Protein AF-A0A2A4R1I1-F1 (afdb_monomer)

Sequence (100 aa):
MAIILRNKICYLKGWFPKQFSRVERHKEVWISLETDHLAIAEKKAPLAWETHLDAWTAKVDGDTSDGEEFFDAAKKLAQEVDLKIRAALLNRHAGILNIF

Foldseek 3Di:
DDWDQDPLWIWDKDADDPVLCVVDVDRIDTHTLRGSDPVSSVVSVVVSVVVVVVVSVCVVVCVVPDPPPVVVVVVVVVVVVVVVVVVVVVVVVVPPPPPD

Mean predicted aligned error: 14.38 Å

Solvent-accessible surface area (backbone atoms only — not comparable to full-atom values): 5990 Å² total; per-residue (Å²): 121,48,80,44,81,52,96,75,28,24,24,41,39,36,76,49,65,74,90,46,50,88,82,45,83,60,69,63,42,78,43,77,53,86,33,66,47,66,79,57,34,66,67,45,44,61,58,55,50,49,54,48,50,52,54,49,47,52,46,52,51,38,76,71,68,50,78,63,64,58,54,56,53,52,52,54,53,53,55,57,51,52,55,54,53,52,55,55,54,61,63,62,69,74,72,83,80,77,92,126

Radius of gyration: 23.01 Å; Cα contacts (8 Å, |Δi|>4): 81; chains: 1; bounding box: 46×45×56 Å

Secondary structure (DSSP, 8-state):
-EEEEETTEEEEEEEPPGGGTTT---SEEEEE-S-S-HHHHHHHHHHHHHHHHHHHHHHHHHHHH-SSHHHHHHHHHHHHHHHHHHHHHHHHGGGSS---

pLDDT: mean 74.27, std 18.87, range [40.56, 96.12]

Structure (mmCIF, N/CA/C/O backbone):
data_AF-A0A2A4R1I1-F1
#
_entry.id   AF-A0A2A4R1I1-F1
#
loop_
_atom_site.group_PDB
_atom_site.id
_atom_site.type_symbol
_atom_site.label_atom_id
_atom_site.label_alt_id
_atom_site.label_comp_id
_atom_site.label_asym_id
_atom_site.label_entity_id
_atom_site.label_seq_id
_atom_site.pdbx_PDB_ins_code
_atom_site.Cartn_x
_atom_site.Cartn_y
_atom_site.Cartn_z
_atom_site.occupancy
_atom_site.B_iso_or_equiv
_atom_site.auth_seq_id
_atom_site.auth_comp_id
_atom_site.auth_asym_id
_atom_site.auth_atom_id
_atom_site.pdbx_PDB_model_num
ATOM 1 N N . MET A 1 1 ? 7.700 -9.634 4.080 1.00 84.75 1 MET A N 1
ATOM 2 C CA . MET A 1 1 ? 6.972 -9.206 2.862 1.00 84.75 1 MET A CA 1
ATOM 3 C C . MET A 1 1 ? 7.759 -9.690 1.655 1.00 84.75 1 MET A C 1
ATOM 5 O O . MET A 1 1 ? 8.955 -9.905 1.808 1.00 84.75 1 MET A O 1
ATOM 9 N N . ALA A 1 2 ? 7.117 -9.920 0.512 1.00 93.62 2 ALA A N 1
ATOM 10 C CA . ALA A 1 2 ? 7.771 -10.448 -0.689 1.00 93.62 2 ALA A CA 1
ATOM 11 C C . ALA A 1 2 ? 7.399 -9.617 -1.921 1.00 93.62 2 ALA A C 1
ATOM 13 O O . ALA A 1 2 ? 6.276 -9.127 -2.003 1.00 93.62 2 ALA A O 1
ATOM 14 N N . ILE A 1 3 ? 8.314 -9.485 -2.880 1.00 95.50 3 ILE A N 1
ATOM 15 C CA . ILE A 1 3 ? 8.032 -8.858 -4.176 1.00 95.50 3 ILE A CA 1
ATOM 16 C C . ILE A 1 3 ? 7.743 -9.964 -5.193 1.00 95.50 3 ILE A C 1
ATOM 18 O O . ILE A 1 3 ? 8.514 -10.911 -5.322 1.00 95.50 3 ILE A O 1
ATOM 22 N N . ILE A 1 4 ? 6.623 -9.853 -5.904 1.00 96.12 4 ILE A N 1
ATOM 23 C CA . ILE A 1 4 ? 6.152 -10.83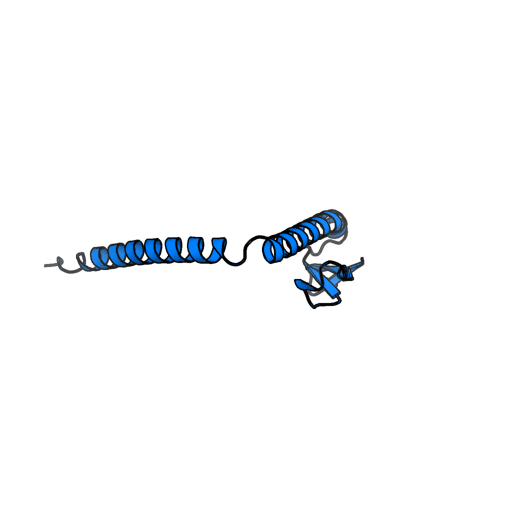0 -6.889 1.00 96.12 4 ILE A CA 1
ATOM 24 C C . ILE A 1 4 ? 5.963 -10.133 -8.231 1.00 96.12 4 ILE A C 1
ATOM 26 O O . ILE A 1 4 ? 5.188 -9.186 -8.333 1.00 96.12 4 ILE A O 1
ATOM 30 N N . LEU A 1 5 ? 6.628 -10.620 -9.277 1.00 95.25 5 LEU A N 1
ATOM 31 C CA . LEU A 1 5 ? 6.389 -10.166 -10.645 1.00 95.25 5 LEU A CA 1
ATOM 32 C C . LEU A 1 5 ? 5.168 -10.888 -11.224 1.00 95.25 5 LEU A C 1
ATOM 34 O O . LEU A 1 5 ? 5.139 -12.116 -11.303 1.00 95.25 5 LEU A O 1
ATOM 38 N N . ARG A 1 6 ? 4.167 -10.131 -11.668 1.00 92.75 6 ARG A N 1
ATOM 39 C CA . ARG A 1 6 ? 2.980 -10.652 -12.348 1.00 92.75 6 ARG A CA 1
ATOM 40 C C . ARG A 1 6 ? 2.620 -9.734 -13.504 1.00 92.75 6 ARG A C 1
ATOM 42 O O . ARG A 1 6 ? 2.518 -8.531 -13.323 1.00 92.75 6 ARG A O 1
ATOM 49 N N . ASN A 1 7 ? 2.417 -10.299 -14.693 1.00 93.31 7 ASN A N 1
ATOM 50 C CA . ASN A 1 7 ? 2.040 -9.539 -15.890 1.00 93.31 7 ASN A CA 1
ATOM 51 C C . ASN A 1 7 ? 2.937 -8.307 -16.156 1.00 93.31 7 ASN A C 1
ATOM 53 O O . ASN A 1 7 ? 2.435 -7.228 -16.452 1.00 93.31 7 ASN A O 1
ATOM 57 N N . LYS A 1 8 ? 4.263 -8.462 -16.010 1.00 92.25 8 LYS A N 1
ATOM 58 C CA . LYS A 1 8 ? 5.247 -7.367 -16.132 1.00 92.25 8 LYS A CA 1
ATOM 59 C C . LYS A 1 8 ? 5.024 -6.209 -15.144 1.00 92.25 8 LYS A C 1
ATOM 61 O O . LYS A 1 8 ? 5.323 -5.067 -15.449 1.00 92.25 8 LYS A O 1
ATOM 66 N N . ILE A 1 9 ? 4.476 -6.483 -13.966 1.00 94.88 9 ILE A N 1
ATOM 67 C CA . ILE A 1 9 ? 4.389 -5.515 -12.872 1.00 94.88 9 ILE A CA 1
ATOM 68 C C . ILE A 1 9 ? 4.805 -6.223 -11.584 1.00 94.88 9 ILE A C 1
ATOM 70 O O . ILE A 1 9 ? 4.363 -7.334 -11.289 1.00 94.88 9 ILE A O 1
ATOM 74 N N . CYS A 1 10 ? 5.699 -5.606 -10.828 1.00 95.00 10 CYS A N 1
ATOM 75 C CA . CYS A 1 10 ? 6.095 -6.025 -9.499 1.00 95.00 10 CYS A CA 1
ATOM 76 C C . CYS A 1 10 ? 5.012 -5.617 -8.503 1.00 95.00 10 CYS A C 1
ATOM 78 O O . CYS A 1 10 ? 4.577 -4.467 -8.464 1.00 95.00 10 CYS A O 1
ATOM 80 N N . TYR A 1 11 ? 4.618 -6.562 -7.662 1.00 95.44 11 TYR A N 1
ATOM 81 C CA . TYR A 1 11 ? 3.681 -6.373 -6.569 1.00 95.44 11 TYR A CA 1
ATOM 82 C C . TYR A 1 11 ? 4.380 -6.674 -5.253 1.00 95.44 11 TYR A C 1
ATOM 84 O O . TYR A 1 11 ? 5.045 -7.698 -5.119 1.00 95.44 11 TYR A O 1
ATOM 92 N N . LEU A 1 12 ? 4.197 -5.815 -4.262 1.00 94.81 12 LEU A N 1
ATOM 93 C CA . LEU A 1 12 ? 4.539 -6.112 -2.885 1.00 94.81 12 LEU A CA 1
ATOM 94 C C . LEU A 1 12 ? 3.391 -6.903 -2.256 1.00 94.81 12 LEU A C 1
ATOM 96 O O . LEU A 1 12 ? 2.264 -6.422 -2.145 1.00 94.81 12 LEU A O 1
ATOM 100 N N . LYS A 1 13 ? 3.702 -8.126 -1.843 1.00 94.50 13 LYS A N 1
ATOM 101 C CA . LYS A 1 13 ? 2.807 -9.031 -1.138 1.00 94.50 13 LYS A CA 1
ATO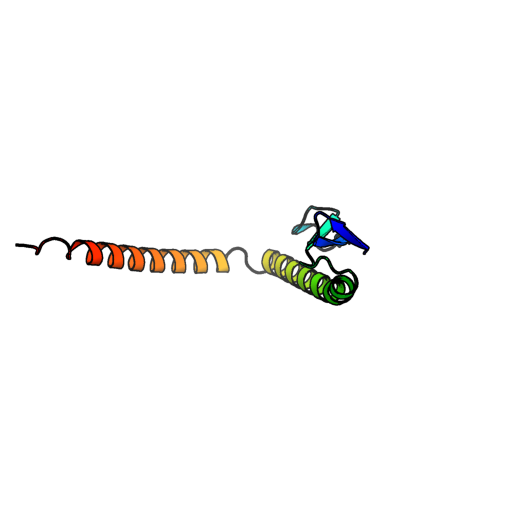M 102 C C . LYS A 1 13 ? 3.136 -9.027 0.354 1.00 94.50 13 LYS A C 1
ATOM 104 O O . LYS A 1 13 ? 4.270 -9.320 0.760 1.00 94.50 13 LYS A O 1
ATOM 109 N N . GLY A 1 14 ? 2.139 -8.726 1.177 1.00 90.25 14 GLY A N 1
ATOM 110 C CA . GLY A 1 14 ? 2.285 -8.621 2.627 1.00 90.25 14 GLY A CA 1
ATOM 111 C C . GLY A 1 14 ? 1.093 -9.184 3.393 1.00 90.25 14 GLY A C 1
ATOM 112 O O . GLY A 1 14 ? -0.019 -9.272 2.873 1.00 90.25 14 GLY A O 1
ATOM 113 N N . TRP A 1 15 ? 1.343 -9.561 4.647 1.00 87.38 15 TRP A N 1
ATOM 114 C CA . TRP A 1 15 ? 0.278 -9.869 5.596 1.00 87.38 15 TRP A CA 1
ATOM 115 C C . TRP A 1 15 ? -0.344 -8.574 6.096 1.00 87.38 15 TRP A C 1
ATOM 117 O O . TRP A 1 15 ? 0.371 -7.649 6.482 1.00 87.38 15 TRP A O 1
ATOM 127 N N . PHE A 1 16 ? -1.671 -8.529 6.100 1.00 82.81 16 PHE A N 1
ATOM 128 C CA . PHE A 1 16 ? -2.404 -7.381 6.603 1.00 82.81 16 PHE A CA 1
ATOM 129 C C . PHE A 1 16 ? -2.259 -7.258 8.137 1.00 82.81 16 PHE A C 1
ATOM 131 O O . PHE A 1 16 ? -2.450 -8.259 8.843 1.00 82.81 16 PHE A O 1
ATOM 138 N N . PRO A 1 17 ? -1.938 -6.073 8.693 1.00 79.81 17 PRO A N 1
ATOM 139 C CA . PRO A 1 17 ? -1.835 -5.905 10.139 1.00 79.81 17 PRO A CA 1
ATOM 140 C C . PRO A 1 17 ? -3.213 -5.985 10.811 1.00 79.81 17 PRO A C 1
ATOM 142 O O . PRO A 1 17 ? -4.120 -5.215 10.508 1.00 79.81 17 PRO A O 1
ATOM 145 N N . LYS A 1 18 ? -3.367 -6.888 11.789 1.00 81.31 18 LYS A N 1
ATOM 146 C CA . LYS A 1 18 ? -4.655 -7.155 12.464 1.00 81.31 18 LYS A CA 1
ATOM 147 C C . LYS A 1 18 ? -5.307 -5.922 13.102 1.00 81.31 18 LYS A C 1
ATOM 149 O O . LYS A 1 18 ? -6.531 -5.878 13.197 1.00 81.31 18 LYS A O 1
ATOM 154 N N . GLN A 1 19 ? -4.513 -4.939 13.524 1.00 80.12 19 GLN A N 1
ATOM 155 C CA . GLN A 1 19 ? -4.999 -3.700 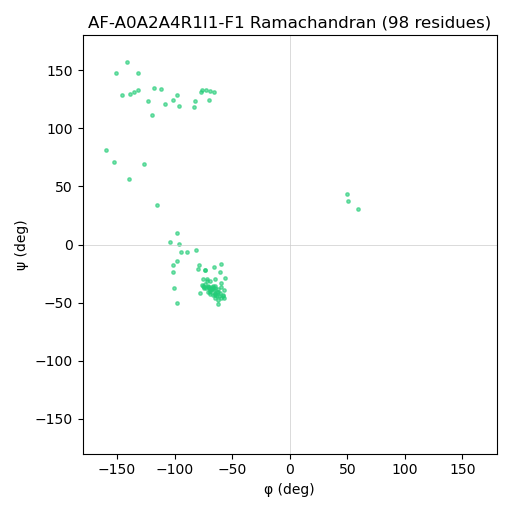14.143 1.00 80.12 19 GLN A CA 1
ATOM 156 C C .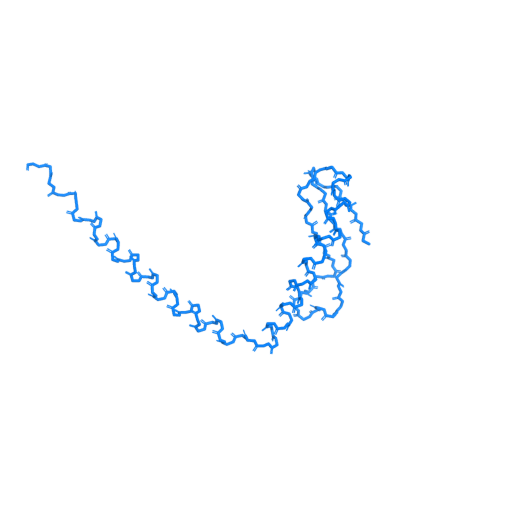 GLN A 1 19 ? -5.923 -2.883 13.226 1.00 80.12 19 GLN A C 1
ATOM 158 O O . GLN A 1 19 ? -6.789 -2.169 13.710 1.00 80.12 19 GLN A O 1
ATOM 163 N N . PHE A 1 20 ? -5.808 -3.061 11.908 1.00 78.25 20 PHE A N 1
ATOM 164 C CA . PHE A 1 20 ? -6.636 -2.376 10.917 1.00 78.25 20 PHE A CA 1
ATOM 165 C C . PHE A 1 20 ? -7.825 -3.237 10.435 1.00 78.25 20 PHE A C 1
ATOM 167 O O . PHE A 1 20 ? -8.521 -2.867 9.494 1.00 78.25 20 PHE A O 1
ATOM 174 N N . SER A 1 21 ? -8.102 -4.386 11.070 1.00 78.75 21 SER A N 1
ATOM 175 C CA . SER A 1 21 ? -9.152 -5.341 10.640 1.00 78.75 21 SER A CA 1
ATOM 176 C C . SER A 1 21 ? -10.572 -4.771 10.601 1.00 78.75 21 SER A C 1
ATOM 178 O O . SER A 1 21 ? -11.453 -5.350 9.967 1.00 78.75 21 SER A O 1
ATOM 180 N N . ARG A 1 22 ? -10.794 -3.628 11.258 1.00 75.75 22 ARG A N 1
ATOM 181 C CA . ARG A 1 22 ? -12.064 -2.900 11.225 1.00 75.75 22 ARG A CA 1
ATOM 182 C C . ARG A 1 22 ? -12.299 -2.188 9.888 1.00 75.75 22 ARG A C 1
ATOM 184 O O . ARG A 1 22 ? -13.435 -2.143 9.431 1.00 75.75 22 ARG A O 1
ATOM 191 N N . VAL A 1 23 ? -11.233 -1.702 9.243 1.00 76.00 23 VAL A N 1
ATOM 192 C CA . VAL A 1 23 ? -11.297 -0.917 7.993 1.00 76.00 23 VAL A CA 1
ATOM 193 C C . VAL A 1 23 ? -10.968 -1.730 6.741 1.00 76.00 23 VAL A C 1
ATOM 195 O O . VAL A 1 23 ? -11.297 -1.314 5.633 1.00 76.00 23 VAL A O 1
ATOM 198 N N . GLU A 1 24 ? -10.330 -2.889 6.893 1.00 72.25 24 GLU A N 1
ATOM 199 C CA . GLU A 1 24 ? -9.966 -3.767 5.783 1.00 72.25 24 GLU A CA 1
ATOM 200 C C . GLU A 1 24 ? -10.068 -5.237 6.221 1.00 72.25 24 GLU A C 1
ATOM 202 O O . GLU A 1 24 ? -9.568 -5.643 7.270 1.00 72.25 24 GLU A O 1
ATOM 207 N N . ARG A 1 25 ? -10.786 -6.038 5.426 1.00 75.62 25 ARG A N 1
ATOM 208 C CA . ARG A 1 25 ? -11.168 -7.423 5.757 1.00 75.62 25 ARG A CA 1
ATOM 209 C C . ARG A 1 25 ? -10.237 -8.450 5.122 1.00 75.62 25 ARG A C 1
ATOM 211 O O . ARG A 1 25 ? -10.280 -9.631 5.482 1.00 75.62 25 ARG A O 1
ATOM 218 N N . HIS A 1 26 ? -9.424 -8.037 4.154 1.00 78.75 26 HIS A N 1
ATOM 219 C CA . HIS A 1 26 ? -8.517 -8.936 3.459 1.00 78.75 26 HIS A CA 1
ATOM 220 C C . HIS A 1 26 ? -7.340 -9.346 4.354 1.00 78.75 26 HIS A C 1
ATOM 222 O O . HIS A 1 26 ? -6.686 -8.528 4.991 1.00 78.75 26 HIS A O 1
ATOM 228 N N . LYS A 1 27 ? -7.043 -10.652 4.390 1.00 84.31 27 LYS A N 1
ATOM 229 C CA . LYS A 1 27 ? -5.901 -11.198 5.150 1.00 84.31 27 LYS A CA 1
ATOM 230 C C . LYS A 1 27 ? -4.555 -10.896 4.487 1.00 84.31 27 LYS A C 1
ATOM 232 O O . LYS A 1 27 ? -3.514 -10.941 5.136 1.00 84.31 27 LYS A O 1
ATOM 237 N N . GLU A 1 28 ? -4.585 -10.628 3.190 1.00 88.94 28 GLU A N 1
ATOM 238 C CA . GLU A 1 28 ? -3.418 -10.505 2.333 1.00 88.94 28 GLU A CA 1
ATOM 239 C C . GLU A 1 28 ? -3.534 -9.228 1.507 1.00 88.94 28 GLU A C 1
ATOM 241 O O . GLU A 1 28 ? -4.588 -8.959 0.932 1.00 88.94 28 GLU A O 1
ATOM 246 N N . VAL A 1 29 ? -2.449 -8.458 1.453 1.00 88.31 29 VAL A N 1
ATOM 247 C CA . VAL A 1 29 ? -2.388 -7.189 0.726 1.00 88.31 29 VAL A CA 1
ATOM 248 C C . VAL A 1 29 ? -1.450 -7.334 -0.459 1.00 88.31 29 VAL A C 1
ATOM 250 O O . VAL A 1 29 ? -0.341 -7.863 -0.330 1.00 88.31 29 VAL A O 1
ATOM 253 N N . TRP A 1 30 ? -1.913 -6.837 -1.602 1.00 93.00 30 TRP A N 1
ATOM 254 C CA . TRP A 1 30 ? -1.161 -6.755 -2.845 1.00 93.00 30 TRP A CA 1
ATOM 255 C C . TRP A 1 30 ? -1.053 -5.292 -3.248 1.00 93.00 30 TRP A C 1
ATOM 257 O O . TRP A 1 30 ? -2.049 -4.673 -3.612 1.00 93.00 30 TRP A O 1
ATOM 267 N N . ILE A 1 31 ? 0.157 -4.749 -3.190 1.00 92.19 31 ILE A N 1
ATOM 268 C CA . ILE A 1 31 ? 0.434 -3.355 -3.536 1.00 92.19 31 ILE A CA 1
ATOM 269 C C . ILE A 1 31 ? 1.198 -3.353 -4.851 1.00 92.19 31 ILE A C 1
ATOM 271 O O . ILE A 1 31 ? 2.263 -3.958 -4.949 1.00 92.19 31 ILE A O 1
ATOM 275 N N . SER A 1 32 ? 0.656 -2.700 -5.876 1.00 93.25 32 SER A N 1
ATOM 276 C CA . SER A 1 32 ? 1.386 -2.502 -7.129 1.00 93.25 32 SER A CA 1
ATOM 277 C C . SER A 1 32 ? 2.586 -1.591 -6.885 1.00 93.25 32 SER A C 1
ATOM 279 O O . SER A 1 32 ? 2.448 -0.527 -6.290 1.00 93.25 32 SER A O 1
ATOM 281 N N . LEU A 1 33 ? 3.760 -1.991 -7.368 1.00 93.56 33 LEU A N 1
ATOM 282 C CA . LEU A 1 33 ? 4.958 -1.152 -7.364 1.00 93.56 33 LEU A CA 1
ATOM 283 C C . LEU A 1 33 ? 5.147 -0.427 -8.701 1.00 93.56 33 LEU A C 1
ATOM 285 O O . LEU A 1 33 ? 6.111 0.323 -8.844 1.00 93.56 33 LEU A O 1
ATOM 289 N N . GLU A 1 34 ? 4.236 -0.624 -9.663 1.00 91.75 34 GLU A N 1
ATOM 290 C CA . GLU A 1 34 ? 4.197 0.077 -10.960 1.00 91.75 34 GLU A CA 1
ATOM 291 C C . GLU A 1 34 ? 5.541 0.056 -11.704 1.00 91.75 34 GLU A C 1
ATOM 293 O O . GLU A 1 34 ? 5.979 1.038 -12.297 1.00 91.75 34 GLU A O 1
ATOM 298 N N . THR A 1 35 ? 6.250 -1.061 -11.606 1.00 90.25 35 THR A N 1
ATOM 299 C CA . THR A 1 35 ? 7.533 -1.281 -12.271 1.00 90.25 35 THR A CA 1
ATOM 300 C C . THR A 1 35 ? 7.692 -2.765 -12.538 1.00 90.25 35 THR A C 1
ATOM 302 O O . THR A 1 35 ? 7.205 -3.571 -11.757 1.00 90.25 35 THR A O 1
ATOM 305 N N . ASP A 1 36 ? 8.357 -3.140 -13.618 1.00 93.12 36 ASP A N 1
ATOM 306 C CA . ASP A 1 36 ? 8.764 -4.509 -13.947 1.00 93.12 36 ASP A CA 1
ATOM 307 C C . ASP A 1 36 ? 10.198 -4.834 -13.499 1.00 93.12 36 ASP A C 1
ATOM 309 O O . ASP A 1 36 ? 10.629 -5.986 -13.581 1.00 93.12 36 ASP A O 1
ATOM 313 N N . HIS A 1 37 ? 10.938 -3.841 -12.999 1.00 93.75 37 HIS A N 1
ATOM 314 C CA . HIS A 1 37 ? 12.327 -3.986 -12.583 1.00 93.75 37 HIS A CA 1
ATOM 315 C C . HIS A 1 37 ? 12.454 -4.234 -11.078 1.00 93.75 37 HIS A C 1
ATOM 317 O O . HIS A 1 37 ? 12.144 -3.368 -10.258 1.00 93.75 37 HIS A O 1
ATOM 323 N N . LEU A 1 38 ? 13.024 -5.386 -10.709 1.00 90.94 38 LEU A N 1
ATOM 324 C CA . LEU A 1 38 ? 13.164 -5.803 -9.310 1.00 90.94 38 LEU A CA 1
ATOM 325 C C . LEU A 1 38 ? 13.961 -4.803 -8.453 1.00 90.94 38 LEU A C 1
ATOM 327 O O . LEU A 1 38 ? 13.516 -4.446 -7.370 1.00 90.94 38 LEU A O 1
ATOM 331 N N . ALA A 1 39 ? 15.082 -4.276 -8.952 1.00 91.81 39 ALA A N 1
ATOM 332 C CA . ALA A 1 39 ? 15.906 -3.322 -8.199 1.00 91.81 39 ALA A CA 1
ATOM 333 C C . ALA A 1 39 ? 15.186 -1.987 -7.910 1.00 91.81 39 ALA A C 1
ATOM 335 O O . ALA A 1 39 ? 15.468 -1.319 -6.916 1.00 91.81 39 ALA A O 1
ATOM 336 N N . ILE A 1 40 ? 14.259 -1.576 -8.783 1.00 93.19 40 ILE A N 1
ATOM 337 C CA . ILE A 1 40 ? 13.412 -0.394 -8.561 1.00 93.19 40 ILE A CA 1
ATOM 338 C C . ILE A 1 40 ? 12.288 -0.755 -7.587 1.00 93.19 40 ILE A C 1
ATOM 340 O O . ILE A 1 40 ? 12.000 0.006 -6.665 1.00 93.19 40 ILE A O 1
ATOM 344 N N . ALA A 1 41 ? 11.695 -1.939 -7.750 1.00 92.56 41 ALA A N 1
ATOM 345 C CA . ALA A 1 41 ? 10.663 -2.465 -6.869 1.00 92.56 41 ALA A CA 1
ATOM 346 C C . ALA A 1 41 ? 11.140 -2.563 -5.409 1.00 92.56 41 ALA A C 1
ATOM 348 O O . ALA A 1 41 ? 10.425 -2.135 -4.508 1.00 92.56 41 ALA A O 1
ATOM 349 N N . GLU A 1 42 ? 12.360 -3.047 -5.171 1.00 92.69 42 GLU A N 1
ATOM 350 C CA . GLU A 1 42 ? 12.971 -3.135 -3.836 1.00 92.69 42 GLU A CA 1
ATOM 351 C C . GLU A 1 42 ? 13.107 -1.769 -3.161 1.00 92.69 42 GLU A C 1
ATOM 353 O O . GLU A 1 42 ? 12.872 -1.651 -1.961 1.00 92.69 42 GLU A O 1
ATOM 358 N N . LYS A 1 43 ? 13.411 -0.718 -3.932 1.00 94.31 43 LYS A N 1
ATOM 359 C CA . LYS A 1 43 ? 13.486 0.659 -3.422 1.00 94.31 43 LYS A CA 1
ATOM 360 C C . LYS A 1 43 ? 12.106 1.262 -3.159 1.00 94.31 43 LYS A C 1
ATOM 362 O O . LYS A 1 43 ? 11.948 2.011 -2.201 1.00 94.31 43 LYS A O 1
ATOM 367 N N . LYS A 1 44 ? 11.106 0.949 -3.995 1.00 91.62 44 LYS A N 1
ATOM 368 C CA . LYS A 1 44 ? 9.724 1.442 -3.840 1.00 91.62 44 LYS A CA 1
ATOM 369 C C . LYS A 1 44 ? 8.963 0.725 -2.723 1.00 91.62 44 LYS A C 1
ATOM 371 O O . LYS A 1 44 ? 8.076 1.323 -2.125 1.00 91.62 44 LYS A O 1
ATOM 376 N N . ALA A 1 45 ? 9.286 -0.538 -2.447 1.00 92.38 45 ALA A N 1
ATOM 377 C CA . ALA A 1 45 ? 8.523 -1.383 -1.533 1.00 92.38 45 ALA A C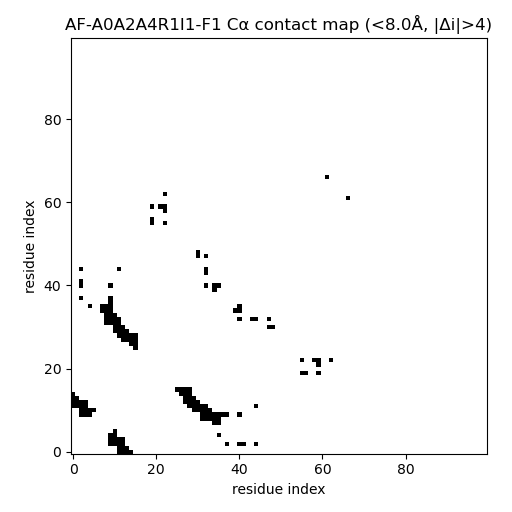A 1
ATOM 378 C C . ALA A 1 45 ? 8.368 -0.810 -0.107 1.00 92.38 45 ALA A C 1
ATOM 380 O O . ALA A 1 45 ? 7.235 -0.809 0.378 1.00 92.38 45 ALA A O 1
ATOM 381 N N . PRO A 1 46 ? 9.420 -0.293 0.564 1.00 93.00 46 PRO A N 1
ATOM 382 C CA . PRO A 1 46 ? 9.279 0.285 1.902 1.00 93.00 46 PRO A CA 1
ATOM 383 C C . PRO A 1 46 ? 8.352 1.504 1.920 1.00 93.00 46 PRO A C 1
ATOM 385 O O . PRO A 1 46 ? 7.423 1.549 2.720 1.00 93.00 46 PRO A O 1
ATOM 388 N N . LEU A 1 47 ? 8.547 2.437 0.983 1.00 93.19 47 LEU A N 1
ATOM 389 C CA . LEU A 1 47 ? 7.751 3.664 0.887 1.00 93.19 47 LEU A CA 1
ATOM 390 C C . LEU A 1 47 ? 6.282 3.371 0.556 1.00 93.19 47 LEU A C 1
ATOM 392 O O . LEU A 1 47 ? 5.373 3.969 1.129 1.00 93.19 47 LEU A O 1
ATOM 396 N N . ALA A 1 48 ? 6.041 2.426 -0.356 1.00 92.75 48 ALA A N 1
ATOM 397 C CA . ALA A 1 48 ? 4.692 2.004 -0.705 1.00 92.75 48 ALA A CA 1
ATOM 398 C C . ALA A 1 48 ? 3.976 1.387 0.507 1.00 92.75 48 ALA A C 1
ATOM 400 O O . ALA A 1 48 ? 2.802 1.659 0.737 1.00 92.75 48 ALA A O 1
ATOM 401 N N . TRP A 1 49 ? 4.682 0.583 1.307 1.00 92.00 49 TRP A N 1
ATOM 402 C CA . TRP A 1 49 ? 4.121 0.010 2.527 1.00 92.00 49 TRP A CA 1
ATOM 403 C C . TRP A 1 49 ? 3.782 1.068 3.578 1.00 92.00 49 TRP A C 1
ATOM 405 O O . TRP A 1 49 ? 2.686 1.032 4.129 1.00 92.00 49 TRP A O 1
ATOM 415 N N . GLU A 1 50 ? 4.686 2.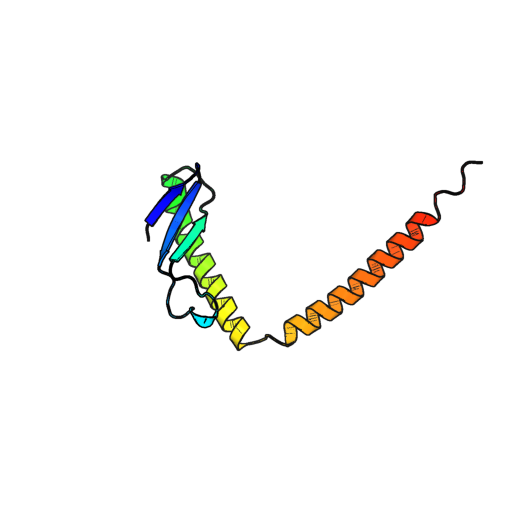016 3.822 1.00 90.88 50 GLU A N 1
ATOM 416 C CA . GLU A 1 50 ? 4.475 3.131 4.753 1.00 90.88 50 GLU A CA 1
ATOM 417 C C . GLU A 1 50 ? 3.266 3.982 4.344 1.00 90.88 50 GLU A C 1
ATOM 419 O O . GLU A 1 50 ? 2.355 4.177 5.140 1.00 90.88 50 GLU A O 1
ATOM 424 N N . THR A 1 51 ? 3.162 4.332 3.059 1.00 89.44 51 THR A N 1
ATOM 425 C CA . THR A 1 51 ? 2.004 5.066 2.516 1.00 89.44 51 THR A CA 1
ATOM 426 C C . THR A 1 51 ? 0.682 4.329 2.776 1.00 89.44 51 THR A C 1
ATOM 428 O O . THR A 1 51 ? -0.341 4.942 3.082 1.00 89.44 51 THR A O 1
ATOM 431 N N . HIS A 1 52 ? 0.678 2.997 2.669 1.00 89.06 52 HIS A N 1
ATOM 432 C CA . HIS A 1 52 ? -0.504 2.192 2.972 1.00 89.06 52 HIS A CA 1
ATOM 433 C C . HIS A 1 52 ? -0.807 2.114 4.475 1.00 89.06 52 HIS A C 1
ATOM 435 O O . HIS A 1 52 ? -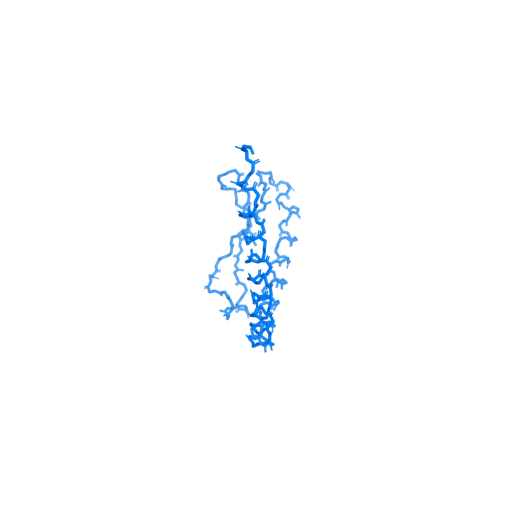1.982 2.147 4.842 1.00 89.06 52 HIS A O 1
ATOM 441 N N . LEU A 1 53 ? 0.215 2.043 5.336 1.00 89.19 53 LEU A N 1
ATOM 442 C CA . LEU A 1 53 ? 0.044 2.129 6.789 1.00 89.19 53 LEU A CA 1
ATOM 443 C C . LEU A 1 53 ? -0.567 3.470 7.199 1.00 89.19 53 LEU A C 1
ATOM 445 O O . LEU A 1 53 ? -1.515 3.475 7.985 1.00 89.19 53 LEU A O 1
ATOM 449 N N . ASP A 1 54 ? -0.091 4.576 6.631 1.00 87.56 54 ASP A N 1
ATOM 450 C CA . ASP A 1 54 ? -0.624 5.915 6.893 1.00 87.56 54 ASP A CA 1
ATOM 451 C C . ASP A 1 54 ? -2.077 6.021 6.431 1.00 87.56 54 ASP A C 1
ATOM 453 O O . ASP A 1 54 ? -2.942 6.479 7.175 1.00 87.56 54 ASP A O 1
ATOM 457 N N . ALA A 1 55 ? -2.386 5.506 5.238 1.00 86.62 55 ALA A N 1
ATOM 458 C CA . ALA A 1 55 ? -3.751 5.475 4.728 1.00 86.62 55 ALA A CA 1
ATOM 459 C C . ALA A 1 55 ? -4.691 4.620 5.600 1.00 86.62 55 ALA A C 1
ATOM 461 O O . ALA A 1 55 ? -5.850 4.987 5.792 1.00 86.62 55 ALA A O 1
ATOM 462 N N . TRP A 1 56 ? -4.233 3.480 6.130 1.00 87.69 56 TRP A N 1
ATOM 463 C CA . TRP A 1 56 ? -5.036 2.673 7.056 1.00 87.69 56 TRP A CA 1
ATOM 464 C C . TRP A 1 56 ? -5.188 3.332 8.423 1.00 87.69 56 TRP A C 1
ATOM 466 O O . TRP A 1 56 ? -6.268 3.253 9.002 1.00 87.69 56 TRP A O 1
ATOM 476 N N . THR A 1 57 ? -4.148 4.005 8.908 1.00 87.06 57 THR A N 1
ATOM 477 C CA . THR A 1 57 ? -4.192 4.782 10.151 1.00 87.06 57 THR A CA 1
ATOM 478 C C . THR A 1 57 ? -5.205 5.910 10.024 1.00 87.06 57 THR A C 1
ATOM 480 O O . THR A 1 57 ? -6.149 5.958 10.800 1.00 87.06 57 THR A O 1
ATOM 483 N N . ALA A 1 58 ? -5.124 6.705 8.956 1.00 85.62 58 ALA A N 1
ATOM 484 C CA . ALA A 1 58 ? -6.089 7.759 8.663 1.00 85.62 58 ALA A CA 1
ATOM 485 C C . ALA A 1 58 ? -7.521 7.226 8.494 1.00 85.62 58 ALA A C 1
ATOM 487 O O . ALA A 1 58 ? -8.475 7.901 8.861 1.00 85.62 58 ALA A O 1
ATOM 488 N N . LYS A 1 59 ? -7.699 6.009 7.962 1.00 83.12 59 LYS A N 1
ATOM 489 C CA . LYS A 1 59 ? -9.018 5.363 7.893 1.00 83.12 59 LYS A CA 1
ATOM 490 C C . LYS A 1 59 ? -9.541 4.951 9.260 1.00 83.12 59 LYS A C 1
ATOM 492 O O . LYS A 1 59 ? -10.731 5.091 9.478 1.00 83.12 59 LYS A O 1
ATOM 497 N N . VAL A 1 60 ? -8.706 4.415 10.148 1.00 82.94 60 VAL A N 1
ATOM 498 C CA . VAL A 1 60 ? -9.135 4.059 11.510 1.00 82.94 60 VAL A CA 1
ATOM 499 C C . VAL A 1 60 ? -9.427 5.313 12.324 1.00 82.94 60 VAL A C 1
ATOM 501 O O . VAL A 1 60 ? -10.454 5.360 12.997 1.00 82.94 60 VAL A O 1
ATOM 504 N N . ASP A 1 61 ? -8.576 6.329 12.216 1.00 79.25 61 ASP A N 1
ATOM 505 C CA . ASP A 1 61 ? -8.775 7.622 12.863 1.00 79.25 61 ASP A CA 1
ATOM 506 C C . ASP A 1 61 ? -10.008 8.321 12.296 1.00 79.25 61 ASP A C 1
ATOM 508 O O . ASP A 1 61 ? -10.820 8.803 13.065 1.00 79.25 61 ASP A O 1
ATOM 512 N N . GLY A 1 62 ? -10.229 8.295 10.980 1.00 68.69 62 GLY A N 1
ATOM 513 C CA . GLY A 1 62 ? -11.423 8.851 10.336 1.00 68.69 62 GLY A CA 1
ATOM 514 C C . GLY A 1 62 ? -12.710 8.067 10.621 1.00 68.69 62 GLY A C 1
ATOM 515 O O . GLY A 1 62 ? -13.746 8.678 10.857 1.00 68.69 62 GLY A O 1
ATOM 516 N N . ASP A 1 63 ? -12.648 6.731 10.680 1.00 58.00 63 ASP A N 1
ATOM 517 C CA . ASP A 1 63 ? -13.742 5.847 11.136 1.00 58.00 63 ASP A CA 1
ATOM 518 C C . ASP A 1 63 ? -14.053 6.043 12.630 1.00 58.00 63 ASP A C 1
ATOM 520 O O . ASP A 1 63 ? -15.119 5.661 13.105 1.00 58.00 63 ASP A O 1
ATOM 524 N N . THR A 1 64 ? -13.118 6.626 13.384 1.00 56.66 64 THR A N 1
ATOM 525 C CA . THR A 1 64 ? -13.286 6.949 14.807 1.00 56.66 64 THR A CA 1
ATOM 526 C C . THR A 1 64 ? -13.595 8.434 15.042 1.00 56.66 64 THR A C 1
ATOM 528 O O . THR A 1 64 ? -14.204 8.748 16.060 1.00 56.66 64 THR A O 1
ATOM 531 N N . SER A 1 65 ? -13.219 9.330 14.122 1.00 51.75 65 SER A N 1
ATOM 532 C CA . SER A 1 65 ? -13.344 10.786 14.259 1.00 51.75 65 SER A CA 1
ATOM 533 C C . SER A 1 65 ? -14.586 11.341 13.572 1.00 51.75 65 SER A C 1
ATOM 535 O O . SER A 1 65 ? -15.321 12.052 14.232 1.00 51.75 65 SER A O 1
ATOM 537 N N . ASP A 1 66 ? -14.882 11.038 12.302 1.00 49.81 66 ASP A N 1
ATOM 538 C CA . ASP A 1 66 ? -15.850 11.863 11.553 1.00 49.81 66 ASP A CA 1
ATOM 539 C C . ASP A 1 66 ? -16.462 11.158 10.338 1.00 49.81 66 ASP A C 1
ATOM 541 O O . ASP A 1 66 ? -16.098 11.393 9.183 1.00 49.81 66 ASP A O 1
ATOM 545 N N . GLY A 1 67 ? -17.472 10.325 10.587 1.00 44.59 67 GLY A N 1
ATOM 546 C CA . GLY A 1 67 ? -18.409 9.904 9.541 1.00 44.59 67 GLY A CA 1
ATOM 547 C C . GLY A 1 67 ? -19.479 10.956 9.214 1.00 44.59 67 GLY A C 1
ATOM 548 O O . GLY A 1 67 ? -20.101 10.881 8.155 1.00 44.59 67 GLY A O 1
ATOM 549 N N . GLU A 1 68 ? -19.702 11.937 10.095 1.00 48.66 68 GLU A N 1
ATOM 550 C CA . GLU A 1 68 ? -20.836 12.864 9.985 1.00 48.66 68 GLU A CA 1
ATOM 551 C C . GLU A 1 68 ? -20.445 14.233 9.393 1.00 48.66 68 GLU A C 1
ATOM 553 O O . GLU A 1 68 ? -21.172 14.751 8.543 1.00 48.66 68 GLU A O 1
ATOM 558 N N . GLU A 1 69 ? -19.266 14.787 9.703 1.00 47.91 69 GLU A N 1
ATOM 559 C CA . GLU A 1 69 ? -18.902 16.139 9.239 1.00 47.91 69 GLU A CA 1
ATOM 560 C C . GLU A 1 69 ? -18.483 16.204 7.755 1.00 47.91 69 GLU A C 1
ATOM 562 O O . GLU A 1 69 ? -18.821 17.156 7.039 1.00 47.91 69 GLU A O 1
ATOM 567 N N . PHE A 1 70 ? -17.820 15.166 7.231 1.00 49.25 70 PHE A N 1
ATOM 568 C CA . PHE A 1 70 ? -17.426 15.120 5.815 1.00 49.25 70 PHE A CA 1
ATOM 569 C C . PHE A 1 70 ? -18.609 14.895 4.864 1.00 49.25 70 PHE A C 1
ATOM 571 O O . PHE A 1 70 ? -18.585 15.388 3.730 1.00 49.25 70 PHE A O 1
ATOM 578 N N . PHE A 1 71 ? -19.658 14.190 5.304 1.00 45.97 71 PHE A N 1
ATOM 579 C CA . PHE A 1 71 ? -20.848 13.961 4.482 1.00 45.97 71 PHE A CA 1
ATOM 580 C C . PHE A 1 71 ? -21.636 15.261 4.270 1.00 45.97 71 PHE A C 1
ATOM 582 O O . PHE A 1 71 ? -22.056 15.554 3.147 1.00 45.97 71 PHE A O 1
ATOM 589 N N . ASP A 1 72 ? -21.753 16.097 5.305 1.00 50.94 72 ASP A N 1
ATOM 590 C CA . ASP A 1 72 ? -22.415 17.399 5.203 1.00 50.94 72 ASP A CA 1
ATOM 591 C C . ASP A 1 72 ? -21.605 18.418 4.384 1.00 50.94 72 ASP A C 1
ATOM 593 O O . ASP A 1 72 ? -22.182 19.181 3.598 1.00 50.94 72 ASP A O 1
ATOM 597 N N . ALA A 1 73 ? -20.271 18.397 4.480 1.00 50.09 73 ALA A N 1
ATOM 598 C CA . ALA A 1 73 ? -19.404 19.233 3.648 1.00 50.09 73 ALA A CA 1
ATOM 599 C C . ALA A 1 73 ? -19.458 18.831 2.159 1.00 50.09 73 ALA A C 1
ATOM 601 O O . ALA A 1 73 ? -19.598 19.690 1.283 1.00 50.09 73 ALA A O 1
ATOM 602 N N . ALA A 1 74 ? -19.431 17.528 1.857 1.00 49.84 74 ALA A N 1
ATOM 603 C CA . ALA A 1 74 ? -19.551 17.017 0.491 1.00 49.84 74 ALA A CA 1
ATOM 604 C C . ALA A 1 74 ? -20.940 17.288 -0.116 1.00 49.84 74 ALA A C 1
ATOM 606 O O . ALA A 1 74 ? -21.046 17.611 -1.302 1.00 49.84 74 ALA A O 1
ATOM 607 N N . LYS A 1 75 ? -22.010 17.232 0.691 1.00 53.84 75 LYS A N 1
ATOM 608 C CA . LYS A 1 75 ? -23.378 17.547 0.252 1.00 53.84 75 LYS A CA 1
ATOM 609 C C . LYS A 1 75 ? -23.558 19.030 -0.083 1.00 53.84 75 LYS A C 1
ATOM 611 O O . LYS A 1 75 ? -24.207 19.343 -1.082 1.00 53.84 75 LYS A O 1
ATOM 616 N N . LYS A 1 76 ? -22.941 19.936 0.686 1.00 53.84 76 LYS A N 1
ATOM 617 C CA . LYS A 1 76 ? -22.913 21.378 0.371 1.00 53.84 76 LYS A CA 1
ATOM 618 C C . LYS A 1 76 ? -22.149 21.664 -0.926 1.00 53.84 76 LYS A C 1
ATOM 620 O O . LYS A 1 76 ? -22.653 22.391 -1.778 1.00 53.84 76 LYS A O 1
ATOM 625 N N . LEU A 1 77 ? -20.997 21.024 -1.133 1.00 54.53 77 LEU A N 1
ATOM 626 C CA . LEU A 1 77 ? -20.206 21.188 -2.361 1.00 54.53 77 LEU A CA 1
ATOM 627 C C . LEU A 1 77 ? -20.918 20.627 -3.605 1.00 54.53 77 LEU A C 1
ATOM 629 O O . LEU A 1 77 ? -20.872 21.240 -4.671 1.00 54.53 77 LEU A O 1
ATOM 633 N N . ALA A 1 78 ? -21.632 19.505 -3.479 1.00 50.31 78 ALA A N 1
ATOM 634 C CA . ALA A 1 78 ? -22.409 18.935 -4.581 1.00 50.31 78 ALA A CA 1
ATOM 635 C C . ALA A 1 78 ? -23.567 19.849 -5.031 1.00 50.31 78 ALA A C 1
ATOM 637 O O . ALA A 1 78 ? -23.846 19.944 -6.227 1.00 50.31 78 ALA A O 1
ATOM 638 N N . GLN A 1 79 ? -24.207 20.567 -4.101 1.00 55.38 79 GLN A N 1
ATOM 639 C CA . GLN A 1 79 ? -25.265 21.533 -4.426 1.00 55.38 79 GLN A CA 1
ATOM 640 C C . GLN A 1 79 ? -24.728 22.783 -5.140 1.00 55.38 79 GLN A C 1
ATOM 642 O O . GLN A 1 79 ? -25.369 23.291 -6.060 1.00 55.38 79 GLN A O 1
ATOM 647 N N . GLU A 1 80 ? -23.534 23.258 -4.781 1.00 55.69 80 GLU A N 1
ATOM 648 C CA . GLU A 1 80 ? -22.917 24.415 -5.445 1.00 55.69 80 GLU A CA 1
ATOM 649 C C . GLU A 1 80 ? -22.415 24.102 -6.864 1.00 55.69 80 GLU A C 1
ATOM 651 O O . GLU A 1 80 ? -22.444 24.968 -7.747 1.00 55.69 80 GLU A O 1
ATOM 656 N N . VAL A 1 81 ? -21.977 22.864 -7.114 1.00 58.91 81 VAL A N 1
ATOM 657 C CA . VAL A 1 81 ? -21.518 22.423 -8.440 1.00 58.91 81 VAL A CA 1
ATOM 658 C C . VAL A 1 81 ? -22.693 22.218 -9.407 1.00 58.91 81 VAL A C 1
ATOM 660 O O . VAL A 1 81 ? -22.582 22.606 -10.573 1.00 58.91 81 VAL A O 1
ATOM 663 N N . ASP A 1 82 ? -23.839 21.707 -8.938 1.00 50.78 82 ASP A N 1
ATOM 664 C CA . ASP A 1 82 ? -25.046 21.520 -9.767 1.00 50.78 82 ASP A CA 1
ATOM 665 C C . ASP A 1 82 ? -25.566 22.849 -10.345 1.00 50.78 82 ASP A C 1
ATOM 667 O O . ASP A 1 82 ? -25.869 22.952 -11.538 1.00 50.78 82 ASP A O 1
ATOM 671 N N . LEU A 1 83 ? -25.573 23.911 -9.531 1.00 57.03 83 LEU A N 1
ATOM 672 C CA . LEU A 1 83 ? -26.008 25.245 -9.955 1.00 57.03 83 LEU A CA 1
ATOM 673 C C . LEU A 1 83 ? -25.074 25.858 -11.009 1.00 57.03 83 LEU A C 1
ATOM 675 O O . LEU A 1 83 ? -25.544 26.466 -11.975 1.00 57.03 83 LEU A O 1
ATOM 679 N N . LYS A 1 84 ? -23.755 25.663 -10.876 1.00 57.91 84 LYS A N 1
ATOM 680 C CA . LYS A 1 84 ? -22.770 26.176 -11.845 1.00 57.91 84 LYS A CA 1
ATOM 681 C C . LYS A 1 84 ? -22.850 25.457 -13.191 1.00 57.91 84 LYS A C 1
ATOM 683 O O . LYS A 1 84 ? -22.745 26.105 -14.233 1.00 57.91 84 LYS A O 1
ATOM 688 N N . ILE A 1 85 ? -23.082 24.144 -13.190 1.00 56.75 85 ILE A N 1
ATOM 689 C CA . ILE A 1 85 ? -23.219 23.357 -14.425 1.00 56.75 85 ILE A CA 1
ATOM 690 C C . ILE A 1 85 ? -24.541 23.686 -15.135 1.00 56.75 85 ILE A C 1
ATOM 692 O O . ILE A 1 85 ? -24.550 23.887 -16.351 1.00 56.75 85 ILE A O 1
ATOM 696 N N . ARG A 1 86 ? -25.648 23.839 -14.394 1.00 50.16 86 ARG A N 1
ATOM 697 C CA . ARG A 1 86 ? -26.942 24.264 -14.960 1.00 50.16 86 ARG A CA 1
ATOM 698 C C . ARG A 1 86 ? -26.902 25.668 -15.564 1.00 50.16 86 ARG A C 1
ATOM 700 O O . ARG A 1 86 ? -27.431 25.866 -16.657 1.00 50.16 86 ARG A O 1
ATOM 707 N N . ALA A 1 87 ? -26.231 26.621 -14.915 1.00 55.19 87 ALA A N 1
ATOM 708 C CA . ALA A 1 87 ? -26.046 27.969 -15.460 1.00 55.19 87 ALA A CA 1
ATOM 709 C C . ALA A 1 87 ? -25.195 27.970 -16.748 1.00 55.19 87 ALA A C 1
ATOM 711 O O . ALA A 1 87 ? -25.498 28.693 -17.700 1.00 55.19 87 ALA A O 1
ATOM 712 N N . ALA A 1 88 ? -24.167 27.117 -16.819 1.00 54.84 88 ALA A N 1
ATOM 713 C CA . ALA A 1 88 ? -23.330 26.970 -18.011 1.00 54.84 88 ALA A CA 1
ATOM 714 C C . ALA A 1 88 ? -24.070 26.316 -19.195 1.00 54.84 88 ALA A C 1
ATOM 716 O O . ALA A 1 88 ? -23.792 26.639 -20.351 1.00 54.84 88 ALA A O 1
ATOM 717 N N . LEU A 1 89 ? -25.026 25.422 -18.922 1.00 52.62 89 LEU A N 1
ATOM 718 C CA . LEU A 1 89 ? -25.849 24.772 -19.948 1.00 52.62 89 LEU A CA 1
ATOM 719 C C . LEU A 1 89 ? -26.929 25.704 -20.517 1.00 52.62 89 LEU A C 1
ATOM 721 O O . LEU A 1 89 ? -27.169 25.676 -21.723 1.00 52.62 89 LEU A O 1
ATOM 725 N N . LEU A 1 90 ? -27.515 26.585 -19.699 1.00 56.25 90 LEU A N 1
ATOM 726 C CA . LEU A 1 90 ? -28.481 27.589 -20.170 1.00 56.25 90 LEU A CA 1
ATOM 727 C C . LEU A 1 90 ? -27.832 28.650 -21.081 1.00 56.25 90 LEU A C 1
ATOM 729 O O . LEU A 1 90 ? -28.428 29.032 -22.084 1.00 56.25 90 LEU A O 1
ATOM 733 N N . ASN A 1 91 ? -26.585 29.056 -20.813 1.00 53.25 91 ASN A N 1
ATOM 734 C CA . ASN A 1 91 ? -25.862 30.016 -21.664 1.00 53.25 91 ASN A CA 1
ATOM 735 C C . ASN A 1 91 ? -25.371 29.430 -23.002 1.00 53.25 91 ASN A C 1
ATOM 737 O O . ASN A 1 91 ? -25.136 30.177 -23.949 1.00 53.25 91 ASN A O 1
ATOM 741 N N . ARG A 1 92 ? -25.222 28.102 -23.117 1.00 48.31 92 ARG A N 1
ATOM 742 C CA . 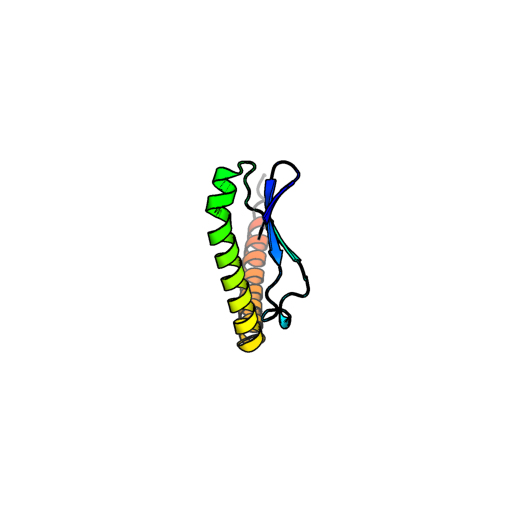ARG A 1 92 ? -24.715 27.458 -24.344 1.00 48.31 92 ARG A CA 1
ATOM 743 C C . ARG A 1 92 ? -25.785 27.313 -25.438 1.00 48.31 92 ARG A C 1
ATOM 745 O O . ARG A 1 92 ? -25.435 27.221 -26.611 1.00 48.31 92 ARG A O 1
ATOM 752 N N . HIS A 1 93 ? -27.072 27.346 -25.088 1.00 47.09 93 HIS A N 1
ATOM 753 C CA . HIS A 1 93 ? -28.176 27.232 -26.054 1.00 47.09 93 HIS A CA 1
ATOM 754 C C . HIS A 1 93 ? -28.665 28.567 -26.642 1.00 47.09 93 HIS A C 1
ATOM 756 O O . HIS A 1 93 ? -29.447 28.549 -27.588 1.00 47.09 93 HIS A O 1
ATOM 762 N N . ALA A 1 94 ? -28.171 29.715 -26.167 1.00 51.06 94 ALA A N 1
ATOM 763 C CA . ALA A 1 94 ? -28.525 31.026 -26.725 1.00 51.06 94 ALA A CA 1
ATOM 764 C C . ALA A 1 94 ? -27.725 31.410 -27.994 1.00 51.06 94 ALA A C 1
ATOM 766 O O . ALA A 1 94 ? -27.997 32.441 -28.600 1.00 51.06 94 ALA A O 1
ATOM 767 N N . GLY A 1 95 ? -26.739 30.599 -28.407 1.00 50.94 95 GLY A N 1
ATOM 768 C CA . GLY A 1 95 ? -25.796 30.930 -29.487 1.00 50.94 95 GLY A CA 1
ATOM 769 C C . GLY A 1 95 ? -26.022 30.249 -30.844 1.00 50.94 95 GLY A C 1
ATOM 770 O O . GLY A 1 95 ? -25.216 30.462 -31.742 1.00 50.94 95 GLY A O 1
ATOM 771 N N . ILE A 1 96 ? -27.065 29.425 -31.023 1.00 48.69 96 ILE A N 1
ATOM 772 C CA . ILE A 1 96 ? -27.297 28.666 -32.279 1.00 48.69 96 ILE A CA 1
ATOM 773 C C . ILE A 1 96 ? -28.585 29.116 -32.991 1.00 48.69 96 ILE A C 1
ATOM 775 O O . ILE A 1 96 ? -29.279 28.331 -33.627 1.00 48.69 96 ILE A O 1
ATOM 779 N N . LEU A 1 97 ? -28.924 30.403 -32.901 1.00 44.91 97 LEU A N 1
ATOM 780 C CA . LEU A 1 97 ? -29.990 30.987 -33.719 1.00 44.91 97 LEU A CA 1
ATOM 781 C C . LEU A 1 97 ? -29.602 32.386 -34.208 1.00 44.91 97 LEU A C 1
ATOM 783 O O . LEU A 1 97 ? -30.286 33.364 -33.941 1.00 44.91 97 LEU A O 1
ATOM 787 N N . ASN A 1 98 ? -28.466 32.490 -34.901 1.00 40.56 98 ASN A N 1
ATOM 788 C CA . ASN A 1 98 ? -28.231 33.612 -35.810 1.00 40.56 98 ASN A CA 1
ATOM 789 C C . ASN A 1 98 ? -27.268 33.211 -36.937 1.00 40.56 98 ASN A C 1
ATOM 791 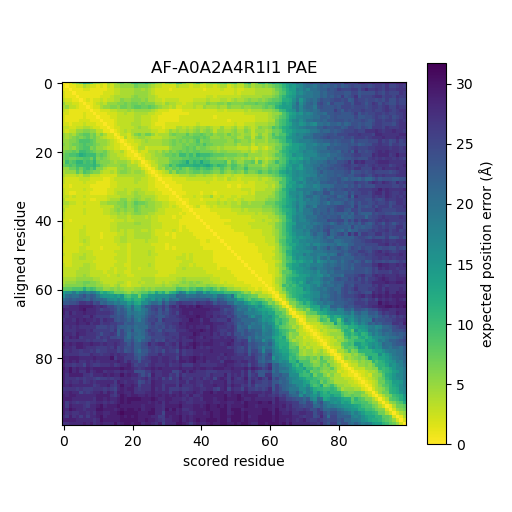O O . ASN A 1 98 ? -26.097 33.582 -36.953 1.00 40.56 98 ASN A O 1
ATOM 795 N N . ILE A 1 99 ? -27.767 32.376 -37.847 1.00 47.69 99 ILE A N 1
ATOM 796 C CA . ILE A 1 99 ? -27.202 32.210 -39.188 1.00 47.69 99 ILE A CA 1
ATOM 797 C C . ILE A 1 99 ? -28.358 32.416 -40.174 1.00 47.69 99 ILE A C 1
ATOM 799 O O . ILE A 1 99 ? -28.851 31.451 -40.743 1.00 47.69 99 ILE A O 1
ATOM 803 N N . PHE A 1 100 ? -28.850 33.653 -40.269 1.00 41.31 100 PHE A N 1
ATOM 804 C CA . PHE A 1 100 ? -29.550 34.244 -41.416 1.00 41.31 100 PHE A CA 1
ATOM 805 C C . PHE A 1 100 ? -29.459 35.766 -41.306 1.00 41.31 100 PHE A C 1
ATOM 807 O O . PHE A 1 100 ? -29.667 36.278 -40.185 1.00 41.31 100 PHE A O 1
#